Protein AF-A0A316I334-F1 (afdb_monomer)
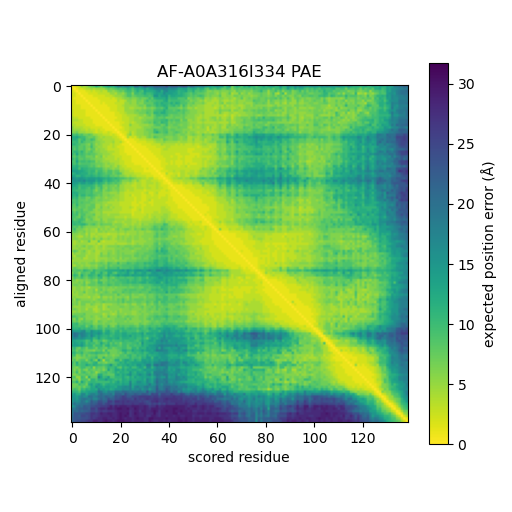
Foldseek 3Di:
DVLLLVLLVLLVVLLVVCVVVVVVQLVLLLVVLCVVCVPDDSVVSSVVSVVVSCCLSVVSNVLSVLSVVLVVVVVVLNPVSLVVLVVSLVVLCVSLVCCVVRTPDPSSVSSVVSSVSSVVVSVVCPDPVVVV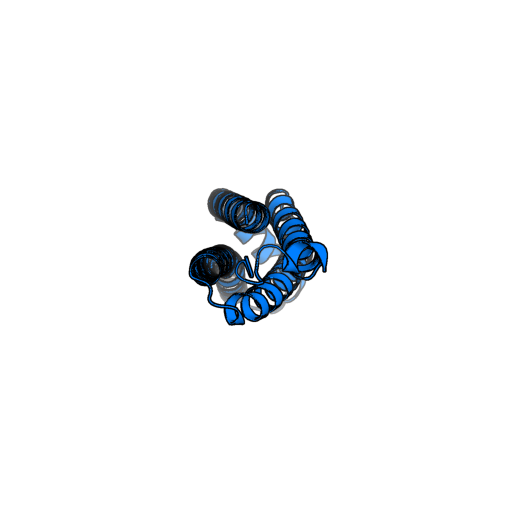VNPPDPD

Radius of gyration: 18.26 Å; Cα contacts (8 Å, |Δi|>4): 128; chains: 1; bounding box: 44×23×60 Å

pLDDT: mean 75.04, std 10.27, 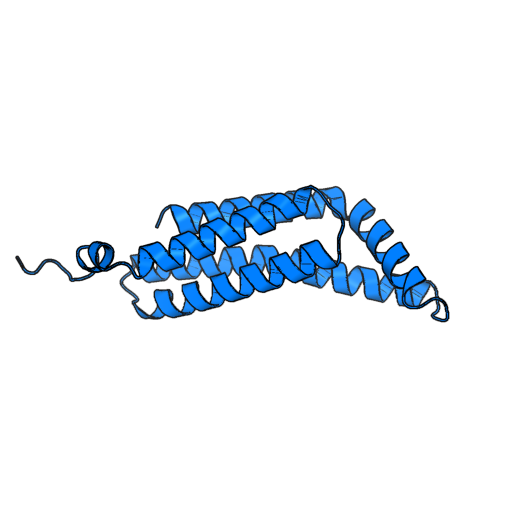range [43.06, 90.5]

Organism: NCBI:txid531938

Secondary structure (DSSP, 8-state):
-HHHHHHHHHHHHHHHHHHHTHHHHHHHHHHHHHHH-TTS-HHHHHHHHHHHHHHHHHHHHHHHHHHHHHHHHHHTT-TTHHHHHHHHHHHHHHHHHHHHHH---TTHHHHHHHHHHHHHHHHHHHSGGGGTTTS----

Solvent-accessible surface area (backbone atoms only — not comparable to full-atom values): 7290 Å² total; per-residue (Å²): 110,68,46,52,54,50,16,27,51,38,25,38,52,24,39,52,54,43,58,75,44,40,69,61,54,44,54,54,35,31,53,52,41,42,70,77,42,72,86,58,57,70,72,57,40,45,52,51,26,51,52,51,51,49,51,55,57,50,47,45,46,52,49,24,51,50,48,52,52,30,52,54,40,39,76,72,68,38,69,69,30,57,60,52,45,46,53,47,31,53,50,39,40,53,50,31,52,52,47,58,74,68,43,98,50,81,50,50,54,37,34,47,51,17,24,54,37,28,48,51,37,42,55,56,67,70,35,75,79,49,42,69,82,68,51,72,80,90,120

Structure (mmCIF, N/CA/C/O backbone):
data_AF-A0A316I334-F1
#
_entry.id   AF-A0A316I334-F1
#
loop_
_atom_site.group_PDB
_atom_site.id
_atom_site.type_symbol
_atom_site.label_atom_id
_atom_site.label_alt_id
_atom_site.label_comp_id
_atom_site.label_asym_id
_atom_site.label_entity_id
_atom_site.label_seq_id
_atom_site.pdbx_PDB_ins_code
_atom_site.Cartn_x
_atom_site.Cartn_y
_atom_site.Cartn_z
_atom_site.occupancy
_atom_site.B_iso_or_equiv
_atom_site.auth_seq_id
_atom_site.auth_comp_id
_atom_site.auth_asym_id
_atom_site.auth_atom_id
_atom_site.pdbx_PDB_model_num
ATOM 1 N N . MET A 1 1 ? 9.964 2.288 -16.079 1.00 63.69 1 MET A N 1
ATOM 2 C CA . MET A 1 1 ? 10.845 2.930 -15.078 1.00 63.69 1 MET A CA 1
ATOM 3 C C . MET A 1 1 ? 10.067 3.981 -14.309 1.00 63.69 1 MET A C 1
ATOM 5 O O . MET A 1 1 ? 9.687 3.687 -13.189 1.00 63.69 1 MET A O 1
ATOM 9 N N . TRP A 1 2 ? 9.693 5.097 -14.941 1.00 71.44 2 TRP A N 1
ATOM 10 C CA . TRP A 1 2 ? 8.895 6.163 -14.319 1.00 71.44 2 TRP A CA 1
ATOM 11 C C . TRP A 1 2 ? 7.613 5.693 -13.620 1.00 71.44 2 TRP A C 1
ATOM 13 O O . TRP A 1 2 ? 7.351 6.136 -12.513 1.00 71.44 2 TRP A O 1
ATOM 23 N N . LEU A 1 3 ? 6.866 4.747 -14.204 1.00 70.06 3 LEU A N 1
ATOM 24 C CA . LEU A 1 3 ? 5.644 4.209 -13.585 1.00 70.06 3 LEU A CA 1
ATOM 25 C C . LEU A 1 3 ? 5.888 3.565 -12.212 1.00 70.06 3 LEU A C 1
ATOM 27 O O . LEU A 1 3 ? 5.101 3.776 -11.302 1.00 70.06 3 LEU A O 1
ATOM 31 N N . TRP A 1 4 ? 6.996 2.839 -12.040 1.00 68.75 4 TRP A N 1
ATOM 32 C CA . TRP A 1 4 ? 7.342 2.236 -10.751 1.00 68.75 4 TRP A CA 1
ATOM 33 C C . TRP A 1 4 ? 7.739 3.290 -9.718 1.00 68.75 4 TRP A C 1
ATOM 35 O O . TRP A 1 4 ? 7.354 3.204 -8.559 1.00 68.75 4 TRP A O 1
ATOM 45 N N . THR A 1 5 ? 8.474 4.321 -10.141 1.00 70.06 5 THR A N 1
ATOM 46 C CA . THR A 1 5 ? 8.822 5.445 -9.264 1.00 70.06 5 THR A CA 1
ATOM 47 C C . THR A 1 5 ? 7.578 6.226 -8.847 1.00 70.06 5 THR A C 1
ATOM 49 O O . THR A 1 5 ? 7.443 6.576 -7.681 1.00 70.06 5 THR A O 1
ATOM 52 N N . ILE A 1 6 ? 6.653 6.472 -9.778 1.00 73.06 6 ILE A N 1
ATOM 53 C CA . ILE A 1 6 ? 5.382 7.148 -9.499 1.00 73.06 6 ILE A CA 1
ATOM 54 C C . ILE A 1 6 ? 4.536 6.303 -8.543 1.00 73.06 6 ILE A C 1
ATOM 56 O O . ILE A 1 6 ? 4.036 6.852 -7.568 1.00 73.06 6 ILE A O 1
ATOM 60 N N . ALA A 1 7 ? 4.423 4.987 -8.767 1.00 71.81 7 ALA A N 1
ATOM 61 C CA . ALA A 1 7 ? 3.714 4.083 -7.859 1.00 71.81 7 ALA A CA 1
ATOM 62 C C . ALA A 1 7 ? 4.276 4.174 -6.432 1.00 71.81 7 ALA A C 1
ATOM 64 O O . ALA A 1 7 ? 3.527 4.462 -5.500 1.00 71.81 7 ALA A O 1
ATOM 65 N N . ALA A 1 8 ? 5.599 4.063 -6.279 1.00 72.25 8 ALA A N 1
ATOM 66 C CA . ALA A 1 8 ? 6.256 4.161 -4.980 1.00 72.25 8 ALA A CA 1
ATOM 67 C C . ALA A 1 8 ? 6.052 5.532 -4.308 1.00 72.25 8 ALA A C 1
ATOM 69 O O . ALA A 1 8 ? 5.782 5.596 -3.110 1.00 72.25 8 ALA A O 1
ATOM 70 N N . VAL A 1 9 ? 6.140 6.637 -5.060 1.00 78.31 9 VAL A N 1
ATOM 71 C CA . VAL A 1 9 ? 5.915 7.993 -4.526 1.00 78.31 9 VAL A CA 1
ATOM 72 C C . VAL A 1 9 ? 4.468 8.180 -4.079 1.00 78.31 9 VAL A C 1
ATOM 74 O O . VAL A 1 9 ? 4.235 8.681 -2.981 1.00 78.31 9 VAL A O 1
ATOM 77 N N . VAL A 1 10 ? 3.495 7.756 -4.889 1.00 78.06 10 VAL A N 1
ATOM 78 C CA . VAL A 1 10 ? 2.071 7.830 -4.534 1.00 78.06 10 VAL A CA 1
ATOM 79 C C . VAL A 1 10 ? 1.789 6.974 -3.300 1.00 78.06 10 VAL A C 1
ATOM 81 O O . VAL A 1 10 ? 1.088 7.424 -2.395 1.00 78.06 10 VAL A O 1
ATOM 84 N N . GLN A 1 11 ? 2.379 5.783 -3.205 1.00 76.56 11 GLN A N 1
ATOM 85 C CA . GLN A 1 11 ? 2.224 4.906 -2.046 1.00 76.56 11 GLN A CA 1
ATOM 86 C C . GLN A 1 11 ? 2.831 5.508 -0.773 1.00 76.56 11 GLN A C 1
ATOM 88 O O . GLN A 1 11 ? 2.193 5.477 0.281 1.00 76.56 11 GLN A O 1
ATOM 93 N N . LEU A 1 12 ? 4.019 6.115 -0.861 1.00 77.00 12 LEU A N 1
ATOM 94 C CA . LEU A 1 12 ? 4.650 6.819 0.260 1.00 77.00 12 LEU A CA 1
ATOM 95 C C . LEU A 1 12 ? 3.833 8.034 0.699 1.00 77.00 12 LEU A C 1
ATOM 97 O O . LEU A 1 12 ? 3.592 8.196 1.892 1.00 77.00 12 LEU A O 1
ATOM 101 N N . ALA A 1 13 ? 3.365 8.853 -0.245 1.00 79.62 13 ALA A N 1
ATOM 102 C CA . ALA A 1 13 ? 2.538 10.018 0.056 1.00 79.62 13 ALA A CA 1
ATOM 103 C C . ALA A 1 13 ? 1.216 9.610 0.724 1.00 79.62 13 ALA A C 1
ATOM 105 O O . ALA A 1 13 ? 0.836 10.188 1.736 1.00 79.62 13 ALA A O 1
ATOM 106 N N . SER A 1 14 ? 0.560 8.564 0.217 1.00 75.94 14 SER A N 1
ATOM 107 C CA . SER A 1 14 ? -0.674 8.025 0.808 1.00 75.94 14 SER A CA 1
ATOM 108 C C . SER A 1 14 ? -0.438 7.482 2.215 1.00 75.94 14 SER A C 1
ATOM 110 O O . SER A 1 14 ? -1.221 7.754 3.118 1.00 75.94 14 SER A O 1
ATOM 112 N N . SER A 1 15 ? 0.671 6.767 2.424 1.00 74.44 15 SER A N 1
ATOM 113 C CA . SER A 1 15 ? 1.041 6.236 3.742 1.00 74.44 15 SER A CA 1
ATOM 114 C C . SER A 1 15 ? 1.360 7.359 4.734 1.00 74.44 15 SER A C 1
ATOM 116 O O . SER A 1 15 ? 0.961 7.288 5.891 1.00 74.44 15 SER A O 1
ATOM 118 N N . ALA A 1 16 ? 2.037 8.421 4.286 1.00 79.25 16 ALA A N 1
ATOM 119 C CA . ALA A 1 16 ? 2.326 9.593 5.108 1.00 79.25 16 ALA A CA 1
ATOM 120 C C . ALA A 1 16 ? 1.046 10.348 5.495 1.00 79.25 16 ALA A C 1
ATOM 122 O O . ALA A 1 16 ? 0.880 10.710 6.656 1.00 79.25 16 ALA A O 1
ATOM 123 N N . LEU A 1 17 ? 0.118 10.531 4.553 1.00 79.06 17 LEU A N 1
ATOM 124 C CA . LEU A 1 17 ? -1.187 11.137 4.828 1.00 79.06 17 LEU A CA 1
ATOM 125 C C . LEU A 1 17 ? -2.016 10.281 5.795 1.00 79.06 17 LEU A C 1
ATOM 127 O O . LEU A 1 17 ? -2.592 10.815 6.737 1.00 79.06 17 LEU A O 1
ATOM 131 N N . ALA A 1 18 ? -2.011 8.957 5.627 1.00 72.81 18 ALA A N 1
ATOM 132 C CA . ALA A 1 18 ? -2.682 8.040 6.545 1.00 72.81 18 ALA A CA 1
ATOM 133 C C . ALA A 1 18 ? -2.061 8.062 7.956 1.00 72.81 18 ALA A C 1
ATOM 135 O O . ALA A 1 18 ? -2.780 7.962 8.944 1.00 72.81 18 ALA A O 1
ATOM 136 N N . LEU A 1 19 ? -0.742 8.253 8.077 1.00 76.38 19 LEU A N 1
ATOM 137 C CA . LEU A 1 19 ? -0.079 8.451 9.372 1.00 76.38 19 LEU A CA 1
ATOM 138 C C . LEU A 1 19 ? -0.507 9.759 10.049 1.00 76.38 19 LEU A C 1
ATOM 140 O O . LEU A 1 19 ? -0.686 9.774 11.266 1.00 76.38 19 LEU A O 1
ATOM 144 N N . MET A 1 20 ? -0.694 10.841 9.284 1.00 79.31 20 MET A N 1
ATOM 145 C CA . MET A 1 20 ? -1.185 12.115 9.826 1.00 79.31 20 MET A CA 1
ATOM 146 C C . MET A 1 20 ? -2.612 11.998 10.373 1.00 79.31 20 MET A C 1
ATOM 148 O O . MET A 1 20 ? -2.928 12.649 11.365 1.00 79.31 20 MET A O 1
ATOM 152 N N . ASP A 1 21 ? -3.436 11.135 9.776 1.00 80.12 21 ASP A N 1
ATOM 153 C CA . ASP A 1 21 ? -4.811 10.861 10.213 1.00 80.12 21 ASP A CA 1
ATOM 154 C C . ASP A 1 21 ? -4.930 9.622 11.127 1.00 80.12 21 ASP A C 1
ATOM 156 O O . ASP A 1 21 ? -6.012 9.084 11.375 1.00 80.12 21 ASP A O 1
ATOM 160 N N . GLY A 1 22 ? -3.800 9.147 11.666 1.00 72.62 22 GLY A N 1
ATOM 161 C CA . GLY A 1 22 ? -3.716 7.885 12.404 1.00 72.62 22 GLY A CA 1
ATOM 162 C C . GLY A 1 22 ? -4.618 7.805 13.639 1.00 72.62 22 GLY A C 1
ATOM 163 O O . GLY A 1 22 ? -5.059 6.716 13.998 1.00 72.62 22 GLY A O 1
ATOM 164 N N . GLN A 1 23 ? -4.938 8.938 14.275 1.00 78.00 23 GLN A N 1
ATOM 165 C CA . GLN A 1 23 ? -5.849 8.968 15.425 1.00 78.00 23 GLN A CA 1
ATOM 166 C C . GLN A 1 23 ? -7.307 8.698 15.034 1.00 78.00 23 GLN A C 1
ATOM 168 O O . GLN A 1 23 ? -7.996 7.977 15.752 1.00 78.00 23 GLN A O 1
ATOM 173 N N . HIS A 1 24 ? -7.772 9.239 13.903 1.00 79.50 24 HIS A N 1
ATOM 174 C CA . HIS A 1 24 ? -9.124 8.968 13.403 1.00 79.50 24 HIS A CA 1
ATOM 175 C C . HIS A 1 24 ? -9.229 7.526 12.898 1.00 79.50 24 HIS A C 1
ATOM 177 O O . HIS A 1 24 ? -10.158 6.815 13.270 1.00 79.50 24 HIS A O 1
ATOM 183 N N . LEU A 1 25 ? -8.210 7.049 12.173 1.00 77.88 25 LEU A N 1
ATOM 184 C CA . LEU A 1 25 ? -8.131 5.652 11.734 1.00 77.88 25 LEU A CA 1
ATOM 185 C C . LEU A 1 25 ? -8.149 4.670 12.908 1.00 77.88 25 LEU A C 1
ATOM 187 O O . LEU A 1 25 ? -8.802 3.633 12.828 1.00 77.88 25 LEU A O 1
ATOM 191 N N . LEU A 1 26 ? -7.448 4.982 14.003 1.00 81.56 26 LEU A N 1
ATOM 192 C CA . LEU A 1 26 ? -7.464 4.146 15.200 1.00 81.56 26 LEU A CA 1
ATOM 193 C C . LEU A 1 26 ? -8.856 4.104 15.838 1.00 81.56 26 LEU A C 1
ATOM 195 O O . LEU A 1 26 ? -9.304 3.029 16.225 1.00 81.56 26 LEU A O 1
ATOM 199 N N . ALA A 1 27 ? -9.541 5.245 15.937 1.00 83.44 27 ALA A N 1
ATOM 200 C CA . ALA A 1 27 ? -10.883 5.317 16.509 1.00 83.44 27 ALA A CA 1
ATOM 201 C C . ALA A 1 27 ? -11.901 4.504 15.692 1.00 83.44 27 ALA A C 1
ATOM 203 O O . ALA A 1 27 ? -12.652 3.714 16.270 1.00 83.44 27 ALA A O 1
ATOM 204 N N . ASP A 1 28 ? -11.871 4.630 14.364 1.00 82.25 28 ASP A N 1
ATOM 205 C CA . ASP A 1 28 ? -12.722 3.851 13.459 1.00 82.25 28 ASP A CA 1
ATOM 206 C C . ASP A 1 28 ? -12.444 2.351 13.592 1.00 82.25 28 ASP A C 1
ATOM 208 O O . ASP A 1 28 ? -13.364 1.547 13.743 1.00 82.25 28 ASP A O 1
ATOM 212 N N . LEU A 1 29 ? -11.168 1.965 13.626 1.00 80.38 29 LEU A N 1
ATOM 213 C CA . LEU A 1 29 ? -10.775 0.565 13.733 1.00 80.38 29 LEU A CA 1
ATOM 214 C C . LEU A 1 29 ? -11.145 -0.038 15.100 1.00 80.38 29 LEU A C 1
ATOM 216 O O . LEU A 1 29 ? -11.555 -1.194 15.181 1.00 80.38 29 LEU A O 1
ATOM 220 N N . VAL A 1 30 ? -11.055 0.737 16.186 1.00 86.06 30 VAL A N 1
ATOM 221 C CA . VAL A 1 30 ? -11.548 0.322 17.510 1.00 86.06 30 VAL A CA 1
ATOM 222 C C . VAL A 1 30 ? -13.063 0.123 17.488 1.00 86.06 30 VAL A C 1
ATOM 224 O O . VAL A 1 30 ? -13.548 -0.847 18.077 1.00 86.06 30 VAL A O 1
ATOM 227 N N . ALA A 1 31 ? -13.813 0.992 16.805 1.00 84.88 31 ALA A N 1
ATOM 228 C CA . ALA A 1 31 ? -15.259 0.848 16.655 1.00 84.88 31 ALA A CA 1
ATOM 229 C C . ALA A 1 31 ? -15.626 -0.413 15.853 1.00 84.88 31 ALA A C 1
ATOM 231 O O . ALA A 1 31 ? -16.506 -1.169 16.270 1.00 84.88 31 ALA A O 1
ATOM 232 N N . GLU A 1 32 ? -14.906 -0.693 14.767 1.00 82.19 32 GLU A N 1
ATOM 233 C CA . GLU A 1 32 ? -15.061 -1.901 13.946 1.00 82.19 32 GLU A CA 1
ATOM 234 C C . GLU A 1 32 ? -14.784 -3.175 14.770 1.00 82.19 32 GLU A C 1
ATOM 236 O O . GLU A 1 32 ? -15.601 -4.097 14.826 1.00 82.19 32 GLU A O 1
ATOM 241 N N . VAL A 1 33 ? -13.667 -3.207 15.508 1.00 82.75 33 VAL A N 1
ATOM 242 C CA . VAL A 1 33 ? -13.309 -4.332 16.390 1.00 82.75 33 VAL A CA 1
ATOM 243 C C . VAL A 1 33 ? -14.332 -4.491 17.517 1.00 82.75 33 VAL A C 1
ATOM 245 O O . VAL A 1 33 ? -14.658 -5.613 17.897 1.00 82.75 33 VAL A O 1
ATOM 248 N N . ALA A 1 34 ? -14.883 -3.397 18.046 1.00 87.38 34 ALA A N 1
ATOM 249 C CA . ALA A 1 34 ? -15.933 -3.453 19.058 1.00 87.38 34 ALA A CA 1
ATOM 250 C C . ALA A 1 34 ? -17.249 -4.038 18.535 1.00 87.38 34 ALA A C 1
ATOM 252 O O . ALA A 1 34 ? -17.933 -4.716 19.303 1.00 87.38 34 ALA A O 1
ATOM 253 N N . GLN A 1 35 ? -17.583 -3.823 17.260 1.00 85.81 35 GLN A N 1
ATOM 254 C CA . GLN A 1 35 ? -18.740 -4.453 16.619 1.00 85.81 35 GLN A CA 1
ATOM 255 C C . GLN A 1 35 ? -18.512 -5.946 16.360 1.00 85.81 35 GLN A C 1
ATOM 257 O O . GLN A 1 35 ? -19.411 -6.747 16.606 1.00 85.81 35 GLN A O 1
ATOM 262 N N . GLY A 1 36 ? -17.314 -6.331 15.908 1.00 82.38 36 GLY A N 1
ATOM 263 C CA . GLY A 1 36 ? -16.971 -7.733 15.643 1.00 82.38 36 GLY A CA 1
ATOM 264 C C . GLY A 1 36 ? -16.748 -8.575 16.905 1.00 82.38 36 GLY A C 1
ATOM 265 O O . GLY A 1 36 ? -17.049 -9.767 16.912 1.00 82.38 36 GLY A O 1
ATOM 266 N N . PHE A 1 37 ? -16.256 -7.961 17.986 1.00 85.25 37 PHE A N 1
ATOM 267 C CA . PHE A 1 37 ? -15.874 -8.639 19.231 1.00 85.25 37 PHE A CA 1
ATOM 268 C C . PHE A 1 37 ? -16.499 -7.978 20.474 1.00 85.25 37 PHE A C 1
ATOM 270 O O . PHE A 1 37 ? -15.779 -7.532 21.372 1.00 85.25 37 PHE A O 1
ATOM 277 N N . PRO A 1 38 ? -17.840 -7.933 20.591 1.00 87.12 38 PRO A N 1
ATOM 278 C CA . PRO A 1 38 ? -18.535 -7.195 21.648 1.00 87.12 38 PRO A CA 1
ATOM 279 C C . PRO A 1 38 ? -18.367 -7.791 23.055 1.00 87.12 38 PRO A C 1
ATOM 281 O O . PRO A 1 38 ? -18.674 -7.106 24.032 1.00 87.12 38 PRO A O 1
ATOM 284 N N . ALA A 1 39 ? -17.856 -9.019 23.179 1.00 88.38 39 ALA A N 1
ATOM 285 C CA . ALA A 1 39 ? -17.585 -9.680 24.458 1.00 88.38 39 ALA A CA 1
ATOM 286 C C . ALA A 1 39 ? -16.166 -9.422 25.010 1.00 88.38 39 ALA A C 1
ATOM 288 O O . ALA A 1 39 ? -15.915 -9.663 26.187 1.00 88.38 39 ALA A O 1
ATOM 289 N N . GLU A 1 40 ? -15.239 -8.924 24.186 1.00 87.94 40 GLU A N 1
ATOM 290 C CA . GLU A 1 40 ? -13.833 -8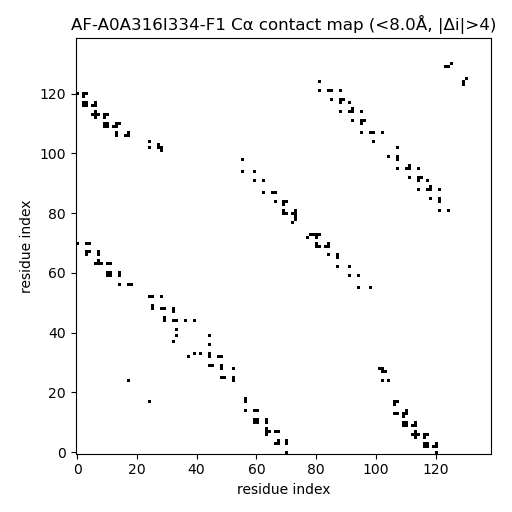.748 24.578 1.00 87.94 40 GLU A CA 1
ATOM 291 C C . GLU A 1 40 ? -13.614 -7.522 25.469 1.00 87.94 40 GLU A C 1
ATOM 293 O O . GLU A 1 40 ? -14.353 -6.543 25.383 1.00 87.94 40 GLU A O 1
ATOM 298 N N . ALA A 1 41 ? -12.564 -7.508 26.289 1.00 90.50 41 ALA A N 1
ATOM 299 C CA . ALA A 1 41 ? -12.236 -6.324 27.084 1.00 90.50 41 ALA A CA 1
ATOM 300 C C . ALA A 1 41 ? -11.845 -5.131 26.186 1.00 90.50 41 ALA A C 1
ATOM 302 O O . ALA A 1 41 ? -11.138 -5.302 25.192 1.00 90.50 41 ALA A O 1
ATOM 303 N N . ALA A 1 42 ? -12.240 -3.907 26.561 1.00 85.88 42 ALA A N 1
ATOM 304 C CA . ALA A 1 42 ? -11.939 -2.695 25.785 1.00 85.88 42 ALA A CA 1
ATOM 305 C C . ALA A 1 42 ? -10.431 -2.526 25.507 1.00 85.88 42 ALA A C 1
ATOM 307 O O . ALA A 1 42 ? -10.036 -2.263 24.374 1.00 85.88 42 ALA A O 1
ATOM 308 N N . ALA A 1 43 ? -9.586 -2.801 26.508 1.00 87.31 43 ALA A N 1
ATOM 309 C CA . ALA A 1 43 ? -8.130 -2.758 26.366 1.00 87.31 43 ALA A CA 1
ATOM 310 C C . ALA A 1 43 ? -7.582 -3.797 25.365 1.00 87.31 43 ALA A C 1
ATOM 312 O O . ALA A 1 43 ? -6.578 -3.547 24.699 1.00 87.31 43 ALA A O 1
ATOM 313 N N . THR A 1 44 ? -8.225 -4.963 25.236 1.00 86.50 44 THR A N 1
ATOM 314 C CA . THR A 1 44 ? -7.844 -5.982 24.244 1.00 86.50 44 THR A CA 1
ATOM 315 C C . THR A 1 44 ? -8.170 -5.500 22.834 1.00 86.50 44 THR A C 1
ATOM 317 O O . THR A 1 44 ? -7.326 -5.596 21.946 1.00 86.50 44 THR A O 1
ATOM 320 N N . ARG A 1 45 ? -9.357 -4.914 22.637 1.00 83.00 45 ARG A N 1
ATOM 321 C CA . ARG A 1 45 ? -9.792 -4.368 21.340 1.00 83.00 45 ARG A CA 1
ATOM 322 C C . ARG A 1 45 ? -8.88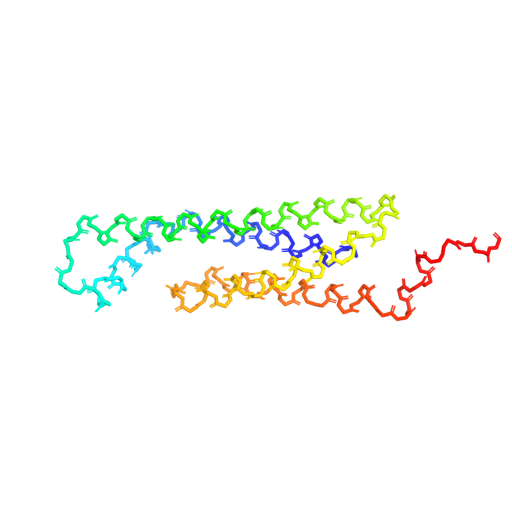5 -3.241 20.865 1.00 83.00 45 ARG A C 1
ATOM 324 O O . ARG A 1 45 ? -8.489 -3.230 19.706 1.00 83.00 45 ARG A O 1
ATOM 331 N N . GLU A 1 46 ? -8.505 -2.345 21.771 1.00 87.31 46 GLU A N 1
ATOM 332 C CA . GLU A 1 46 ? -7.581 -1.250 21.474 1.00 87.31 46 GLU A CA 1
ATOM 333 C C . GLU A 1 46 ? -6.197 -1.770 21.069 1.00 87.31 46 GLU A C 1
ATOM 335 O O . GLU A 1 46 ? -5.657 -1.350 20.050 1.00 87.31 46 GLU A O 1
ATOM 340 N N . ARG A 1 47 ? -5.642 -2.756 21.787 1.00 86.25 47 ARG A N 1
ATOM 341 C CA . ARG A 1 47 ? -4.358 -3.380 21.413 1.00 86.25 47 ARG A CA 1
ATOM 342 C C . ARG A 1 47 ? -4.408 -4.046 20.042 1.00 86.25 47 ARG A C 1
ATOM 344 O O . ARG A 1 47 ? -3.458 -3.909 19.273 1.00 86.25 47 ARG A O 1
ATOM 351 N N . VAL A 1 48 ? -5.494 -4.757 19.739 1.00 83.56 48 VAL A N 1
ATOM 352 C CA . VAL A 1 48 ? -5.700 -5.376 18.422 1.00 83.56 48 VAL A CA 1
ATOM 353 C C . VAL A 1 48 ? -5.787 -4.300 17.344 1.00 83.56 48 VAL A C 1
ATOM 355 O O . VAL A 1 48 ? -5.094 -4.408 16.337 1.00 83.56 48 VAL A O 1
ATOM 358 N N . ALA A 1 49 ? -6.556 -3.235 17.573 1.00 82.62 49 ALA A N 1
ATOM 359 C CA . ALA A 1 49 ? -6.674 -2.129 16.632 1.00 82.62 49 ALA A CA 1
ATOM 360 C C . ALA A 1 49 ? -5.319 -1.442 16.380 1.00 82.62 49 ALA A C 1
ATOM 362 O O . ALA A 1 49 ? -4.929 -1.255 15.232 1.00 82.62 49 ALA A O 1
ATOM 363 N N . VAL A 1 50 ? -4.539 -1.155 17.426 1.00 85.19 50 VAL A N 1
ATOM 364 C CA . VAL A 1 50 ? -3.187 -0.589 17.284 1.00 85.19 50 VAL A CA 1
ATOM 365 C C . VAL A 1 50 ? -2.264 -1.528 16.504 1.00 85.19 50 VAL A C 1
ATOM 367 O O . VAL A 1 50 ? -1.531 -1.072 15.629 1.00 85.19 50 VAL A O 1
ATOM 370 N N . ALA A 1 51 ? -2.298 -2.834 16.783 1.00 83.38 51 ALA A N 1
ATOM 371 C CA . ALA A 1 51 ? -1.468 -3.811 16.080 1.00 83.38 51 ALA A CA 1
ATOM 372 C C . ALA A 1 51 ? -1.830 -3.906 14.590 1.00 83.38 51 ALA A C 1
ATOM 374 O O . ALA A 1 51 ? -0.943 -3.910 13.736 1.00 83.38 51 ALA A O 1
ATOM 375 N N . VAL A 1 52 ? -3.126 -3.940 14.275 1.00 79.94 52 VAL A N 1
ATOM 376 C CA . VAL A 1 52 ? -3.634 -3.966 12.899 1.00 79.94 52 VAL A CA 1
ATOM 377 C C . VAL A 1 52 ? -3.273 -2.669 12.175 1.00 79.94 52 VAL A C 1
ATOM 379 O O . VAL A 1 52 ? -2.714 -2.725 11.081 1.00 79.94 52 VAL A O 1
ATOM 382 N N . LEU A 1 53 ? -3.495 -1.510 12.799 1.00 80.81 53 LEU A N 1
ATOM 383 C CA . LEU A 1 53 ? -3.140 -0.209 12.233 1.00 80.81 53 LEU A CA 1
ATOM 384 C C . LEU A 1 53 ? -1.630 -0.094 11.988 1.00 80.81 53 LEU A C 1
ATOM 386 O O . LEU A 1 53 ? -1.211 0.351 10.922 1.00 80.81 53 LEU A O 1
ATOM 390 N N . GLY A 1 54 ? -0.808 -0.551 12.934 1.00 78.88 54 GLY A N 1
ATOM 391 C CA . GLY A 1 54 ? 0.646 -0.590 12.796 1.00 78.88 54 GLY A CA 1
ATOM 392 C C . GLY A 1 54 ? 1.106 -1.499 11.656 1.00 78.88 54 GLY A C 1
ATOM 393 O O . GLY A 1 54 ? 2.003 -1.128 10.901 1.00 78.88 54 GLY A O 1
ATOM 394 N N . LEU A 1 55 ? 0.468 -2.659 11.475 1.00 80.00 55 LEU A N 1
ATOM 395 C CA . LEU A 1 55 ? 0.759 -3.558 10.359 1.00 80.00 55 LEU A CA 1
ATOM 396 C C . LEU A 1 55 ? 0.380 -2.923 9.015 1.00 80.00 55 LEU A C 1
ATOM 398 O O . LEU A 1 55 ? 1.175 -2.957 8.075 1.00 80.00 55 LEU A O 1
ATOM 402 N N . LEU A 1 56 ? -0.804 -2.317 8.923 1.00 74.25 56 LEU A N 1
ATOM 403 C CA . LEU A 1 56 ? 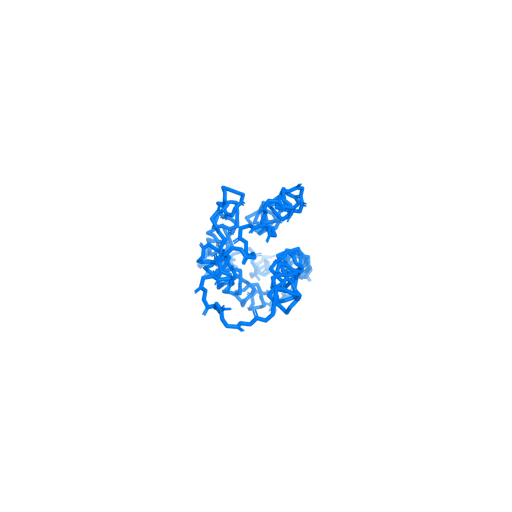-1.290 -1.649 7.714 1.00 74.25 56 LEU A CA 1
ATOM 404 C C . LEU A 1 56 ? -0.414 -0.451 7.334 1.00 74.25 56 LEU A C 1
ATOM 406 O O . LEU A 1 56 ? 0.088 -0.383 6.214 1.00 74.25 56 LEU A O 1
ATOM 410 N N . LEU A 1 57 ? -0.153 0.454 8.274 1.00 75.75 57 LEU A N 1
ATOM 411 C CA . LEU A 1 57 ? 0.675 1.634 8.023 1.00 75.75 57 LEU A CA 1
ATOM 412 C C . LEU A 1 57 ? 2.155 1.290 7.842 1.00 75.75 57 LEU A C 1
ATOM 414 O O . LEU A 1 57 ? 2.854 1.991 7.119 1.00 75.75 57 LEU A O 1
ATOM 418 N N . GLY A 1 58 ? 2.648 0.224 8.475 1.00 78.81 58 GLY A N 1
ATOM 419 C CA . GLY A 1 58 ? 4.045 -0.192 8.372 1.00 78.81 58 GLY A CA 1
ATOM 420 C C . GLY A 1 58 ? 4.373 -0.896 7.056 1.00 78.81 58 GLY A C 1
ATOM 421 O O . GLY A 1 58 ? 5.458 -0.707 6.510 1.00 78.81 58 GLY A O 1
ATOM 422 N N . THR A 1 59 ? 3.445 -1.691 6.518 1.00 78.94 59 THR A N 1
ATOM 423 C CA . THR A 1 59 ? 3.687 -2.484 5.299 1.00 78.94 59 THR A CA 1
ATOM 424 C C . THR A 1 59 ? 3.665 -1.647 4.019 1.00 78.94 59 THR A C 1
ATOM 426 O O . THR A 1 59 ? 4.451 -1.929 3.113 1.00 78.94 59 THR A O 1
ATOM 429 N N . GLY A 1 60 ? 2.864 -0.578 3.952 1.00 76.94 60 GLY A N 1
ATOM 430 C CA . GLY A 1 60 ? 2.796 0.327 2.795 1.00 76.94 60 GLY A CA 1
ATOM 431 C C . GLY A 1 60 ? 4.144 0.968 2.406 1.00 76.94 60 GLY A C 1
ATOM 432 O O . GLY A 1 60 ? 4.601 0.777 1.275 1.00 76.94 60 GLY A O 1
ATOM 433 N N . PRO A 1 61 ? 4.834 1.676 3.321 1.00 79.62 61 PRO A N 1
ATOM 434 C CA . PRO A 1 61 ? 6.159 2.248 3.081 1.00 79.62 61 PRO A CA 1
ATOM 435 C C . PRO A 1 61 ? 7.223 1.188 2.790 1.00 79.62 61 PRO A C 1
ATOM 437 O O . PRO A 1 61 ? 8.105 1.407 1.961 1.00 79.62 61 PRO A O 1
ATOM 440 N N . LEU A 1 62 ? 7.141 0.029 3.451 1.00 84.44 62 LEU A N 1
ATOM 441 C CA . LEU A 1 62 ? 8.091 -1.068 3.270 1.00 84.44 62 LEU A CA 1
ATOM 442 C C . LEU A 1 62 ? 8.021 -1.630 1.844 1.00 84.44 62 LEU A C 1
ATOM 444 O O . LEU A 1 62 ? 9.059 -1.823 1.209 1.00 84.44 62 LEU A O 1
ATOM 448 N N . LEU A 1 63 ? 6.804 -1.818 1.319 1.00 80.75 63 LEU A N 1
ATOM 449 C CA . LEU A 1 63 ? 6.568 -2.193 -0.076 1.00 80.75 63 LEU A CA 1
ATOM 450 C C . LEU A 1 63 ? 7.122 -1.140 -1.038 1.00 80.75 63 LEU A C 1
ATOM 452 O O . LEU A 1 63 ? 7.860 -1.493 -1.954 1.00 80.75 63 LEU A O 1
ATOM 456 N N . ALA A 1 64 ? 6.858 0.146 -0.796 1.00 79.19 64 ALA A N 1
ATOM 457 C CA . ALA A 1 64 ? 7.361 1.219 -1.653 1.00 79.19 64 ALA A CA 1
ATOM 458 C C . ALA A 1 64 ? 8.902 1.277 -1.691 1.00 79.19 64 ALA A C 1
ATOM 460 O O . ALA A 1 64 ? 9.500 1.467 -2.753 1.00 79.19 64 ALA A O 1
ATOM 461 N N . LEU A 1 65 ? 9.569 1.069 -0.550 1.00 84.94 65 LEU A N 1
ATOM 462 C CA . LEU A 1 65 ? 11.032 0.993 -0.473 1.00 84.94 65 LEU A CA 1
ATOM 463 C C . LEU A 1 65 ? 11.586 -0.233 -1.212 1.00 84.94 65 LEU A C 1
ATOM 465 O O . LEU A 1 65 ? 12.594 -0.125 -1.915 1.00 84.94 65 LEU A O 1
ATOM 469 N N . LEU A 1 66 ? 10.925 -1.386 -1.087 1.00 86.88 66 LEU A N 1
ATOM 470 C CA . LEU A 1 66 ? 11.269 -2.606 -1.823 1.00 86.88 66 LEU A CA 1
ATOM 471 C C . LEU A 1 66 ? 11.117 -2.414 -3.336 1.00 86.88 66 LEU A C 1
ATOM 473 O O . LEU A 1 66 ? 12.009 -2.811 -4.092 1.00 86.88 66 LEU A O 1
ATOM 477 N N . GLU A 1 67 ? 10.039 -1.769 -3.784 1.00 82.44 67 GLU A N 1
ATOM 478 C CA . GLU A 1 67 ? 9.822 -1.428 -5.191 1.00 82.44 67 GLU A CA 1
ATOM 479 C C . GLU A 1 67 ? 10.927 -0.507 -5.709 1.00 82.44 67 GLU A C 1
ATOM 481 O O . GLU A 1 67 ? 11.567 -0.828 -6.711 1.00 82.44 67 GLU A O 1
ATOM 486 N N . LEU A 1 68 ? 11.239 0.577 -4.991 1.00 81.81 68 LEU A N 1
ATOM 487 C CA . LEU A 1 68 ? 12.351 1.477 -5.316 1.00 81.81 68 LEU A CA 1
ATOM 488 C C . LEU A 1 68 ? 13.688 0.729 -5.412 1.00 81.81 68 LEU A C 1
ATOM 490 O O . LEU A 1 68 ? 14.428 0.901 -6.384 1.00 81.81 68 LEU A O 1
ATOM 494 N N . GLY A 1 69 ? 13.985 -0.148 -4.451 1.00 83.12 69 GLY A N 1
ATOM 495 C CA . GLY A 1 69 ? 15.189 -0.979 -4.464 1.00 83.12 69 GLY A CA 1
ATOM 496 C C . GLY A 1 69 ? 15.261 -1.894 -5.690 1.00 83.12 69 GLY A C 1
ATOM 497 O O . GLY A 1 69 ? 16.307 -1.997 -6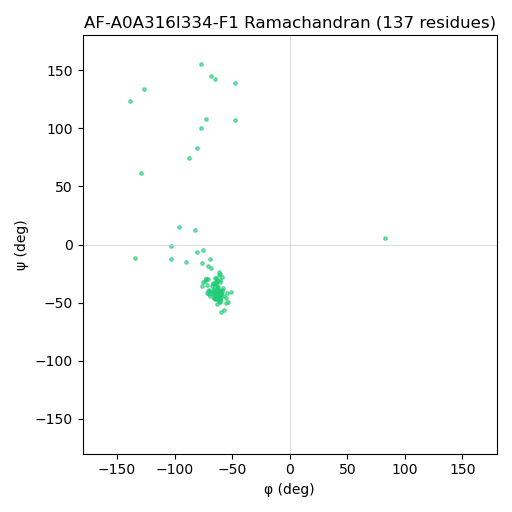.339 1.00 83.12 69 GLY A O 1
ATOM 498 N N . CYS A 1 70 ? 14.141 -2.511 -6.068 1.00 81.75 70 CYS A N 1
ATOM 499 C CA . CYS A 1 70 ? 14.069 -3.374 -7.244 1.00 81.75 70 CYS A CA 1
ATOM 500 C C . CYS A 1 70 ? 14.148 -2.589 -8.556 1.00 81.75 70 CYS A C 1
ATOM 502 O O . CYS A 1 70 ? 14.783 -3.052 -9.504 1.00 81.75 70 CYS A O 1
ATOM 504 N N . VAL A 1 71 ? 13.587 -1.380 -8.615 1.00 79.56 71 VAL A N 1
ATOM 505 C CA . VAL A 1 71 ? 13.758 -0.460 -9.748 1.00 79.56 71 VAL A CA 1
ATOM 506 C C . VAL A 1 71 ? 15.234 -0.110 -9.925 1.00 79.56 71 VAL A C 1
ATOM 508 O O . VAL A 1 71 ? 15.762 -0.224 -11.030 1.00 79.56 71 VAL A O 1
ATOM 511 N N . ILE A 1 72 ? 15.944 0.231 -8.847 1.00 81.88 72 ILE A N 1
ATOM 512 C CA . ILE A 1 72 ? 17.389 0.503 -8.897 1.00 81.88 72 ILE A CA 1
ATOM 513 C C . ILE A 1 72 ? 18.159 -0.738 -9.373 1.00 81.88 72 ILE A C 1
ATOM 515 O O . ILE A 1 72 ? 19.043 -0.630 -10.226 1.00 81.88 72 ILE A O 1
ATOM 519 N N . ALA A 1 73 ? 17.815 -1.928 -8.873 1.00 81.50 73 ALA A N 1
ATOM 520 C CA . ALA A 1 73 ? 18.430 -3.183 -9.306 1.00 81.50 73 ALA A CA 1
ATOM 521 C C . ALA A 1 73 ? 18.189 -3.465 -10.800 1.00 81.50 73 ALA A C 1
ATOM 523 O O . ALA A 1 73 ? 19.114 -3.878 -11.504 1.00 81.50 73 ALA A O 1
ATOM 524 N N . LEU A 1 74 ? 16.981 -3.190 -11.296 1.00 79.00 74 LEU A N 1
ATOM 525 C CA . LEU A 1 74 ? 16.622 -3.348 -12.702 1.00 79.00 74 LEU A CA 1
ATOM 526 C C . LEU A 1 74 ? 17.406 -2.381 -13.601 1.00 79.00 74 LEU A C 1
ATOM 528 O O . LEU A 1 74 ? 17.895 -2.802 -14.647 1.00 79.00 74 LEU A O 1
ATOM 532 N N . ASN A 1 75 ? 17.595 -1.128 -13.169 1.00 78.75 75 ASN A N 1
ATOM 533 C CA . ASN A 1 75 ? 18.451 -0.144 -13.851 1.00 78.75 75 ASN A CA 1
ATOM 534 C C . ASN A 1 75 ? 19.911 -0.594 -13.944 1.00 78.75 75 ASN A C 1
ATOM 536 O O . ASN A 1 75 ? 20.600 -0.273 -14.905 1.00 78.75 75 ASN A O 1
ATOM 540 N N . ARG A 1 76 ? 20.382 -1.378 -12.970 1.00 81.81 76 ARG A N 1
ATOM 541 C CA . ARG A 1 76 ? 21.718 -1.992 -12.981 1.00 81.81 76 ARG A CA 1
ATOM 542 C C . ARG A 1 76 ? 21.789 -3.286 -13.806 1.00 81.81 76 ARG A C 1
ATOM 544 O O . ARG A 1 76 ? 22.753 -4.034 -13.680 1.00 81.81 76 ARG A O 1
ATOM 551 N N . GLY A 1 77 ? 20.768 -3.589 -14.611 1.00 77.38 77 GLY A N 1
ATOM 552 C CA . GLY A 1 77 ? 20.732 -4.751 -15.506 1.00 77.38 77 GLY A CA 1
ATOM 553 C C . GLY A 1 77 ? 20.302 -6.068 -14.850 1.00 77.38 77 GLY A C 1
ATOM 554 O O . GLY A 1 77 ? 20.311 -7.113 -15.505 1.00 77.38 77 GLY A O 1
ATOM 555 N N . LYS A 1 78 ? 19.888 -6.067 -13.575 1.00 79.06 78 LYS A N 1
ATOM 556 C CA . LYS A 1 78 ? 19.476 -7.294 -12.876 1.00 79.06 78 LYS A CA 1
ATOM 557 C C . LYS A 1 78 ? 18.071 -7.723 -13.302 1.00 79.06 78 LYS A C 1
ATOM 559 O O . LYS A 1 78 ? 17.068 -7.226 -12.798 1.00 79.06 78 LYS A O 1
ATOM 564 N N . ARG A 1 79 ? 17.989 -8.702 -14.208 1.00 77.81 79 ARG A N 1
ATOM 565 C CA . ARG A 1 79 ? 16.717 -9.202 -14.769 1.00 77.81 79 ARG A CA 1
ATOM 566 C C . ARG A 1 79 ? 15.788 -9.859 -13.737 1.00 77.81 79 ARG A C 1
ATOM 568 O O . ARG A 1 79 ? 14.574 -9.767 -13.900 1.00 77.81 79 ARG A O 1
ATOM 575 N N . TRP A 1 80 ? 16.325 -10.449 -12.663 1.00 82.62 80 TRP A N 1
ATOM 576 C CA . TRP A 1 80 ? 15.517 -11.046 -11.584 1.00 82.62 80 TRP A CA 1
ATOM 577 C C . TRP A 1 80 ? 14.624 -10.023 -10.868 1.00 82.62 80 TRP A C 1
ATOM 579 O O . TRP A 1 80 ? 13.550 -10.380 -10.388 1.00 82.62 80 TRP A O 1
ATOM 589 N N . ALA A 1 81 ? 15.012 -8.741 -10.865 1.00 80.25 81 ALA A N 1
ATOM 590 C CA . ALA A 1 81 ? 14.239 -7.676 -10.232 1.00 80.25 81 ALA A CA 1
ATOM 591 C C . ALA A 1 81 ? 12.848 -7.506 -10.861 1.00 80.25 81 ALA A C 1
ATOM 593 O O . ALA A 1 81 ? 11.932 -7.055 -10.188 1.00 80.25 81 ALA A O 1
ATOM 594 N N . ARG A 1 82 ? 12.646 -7.922 -12.119 1.00 74.62 82 ARG A N 1
ATOM 595 C CA . ARG A 1 82 ? 11.322 -7.902 -12.764 1.00 74.62 82 ARG A CA 1
ATOM 596 C C . ARG A 1 82 ? 10.335 -8.862 -12.120 1.00 74.62 82 ARG A C 1
ATOM 598 O O . ARG A 1 82 ? 9.176 -8.510 -11.947 1.00 74.62 82 ARG A O 1
ATOM 605 N N . VAL A 1 83 ? 10.796 -10.069 -11.797 1.00 79.12 83 VAL A N 1
ATOM 606 C CA . VAL A 1 83 ? 9.951 -11.076 -11.148 1.00 79.12 83 VAL A CA 1
ATOM 607 C C . VAL A 1 83 ? 9.606 -10.600 -9.743 1.00 79.12 83 VAL A C 1
ATOM 609 O O . VAL A 1 83 ? 8.446 -10.658 -9.353 1.00 79.12 83 VAL A O 1
ATOM 612 N N . LEU A 1 84 ? 10.583 -10.035 -9.024 1.00 82.94 84 LEU A N 1
ATOM 613 C CA . LEU A 1 84 ? 10.330 -9.477 -7.699 1.00 82.94 84 LEU A CA 1
ATOM 614 C C . LEU A 1 84 ? 9.358 -8.292 -7.742 1.00 82.94 84 LEU A C 1
ATOM 616 O O . LEU A 1 84 ? 8.445 -8.237 -6.932 1.00 82.94 84 LEU A O 1
ATOM 620 N N . LEU A 1 85 ? 9.496 -7.391 -8.718 1.00 78.50 85 LEU A N 1
ATOM 621 C CA . LEU A 1 85 ? 8.557 -6.287 -8.934 1.00 78.50 85 LEU A CA 1
ATOM 622 C C . LEU A 1 85 ? 7.138 -6.783 -9.239 1.00 78.50 85 LEU A C 1
ATOM 624 O O . LEU A 1 85 ? 6.178 -6.225 -8.724 1.00 78.50 85 LEU A O 1
ATOM 628 N N . ALA A 1 86 ? 6.989 -7.852 -10.027 1.00 79.56 86 ALA A N 1
ATOM 629 C CA . ALA A 1 86 ? 5.679 -8.451 -10.278 1.00 79.56 86 ALA A CA 1
ATOM 630 C C . ALA A 1 86 ? 5.047 -9.021 -8.997 1.00 79.56 86 ALA A C 1
ATOM 632 O O . ALA A 1 86 ? 3.856 -8.824 -8.760 1.00 79.56 86 ALA A O 1
ATOM 633 N N . LEU A 1 87 ? 5.846 -9.678 -8.151 1.00 84.50 87 LEU A N 1
ATOM 634 C CA . LEU A 1 87 ? 5.391 -10.169 -6.847 1.00 84.50 87 LEU A CA 1
ATOM 635 C C . LEU A 1 87 ? 5.011 -9.017 -5.908 1.00 84.50 87 LEU A C 1
ATOM 637 O O . LEU A 1 87 ? 3.975 -9.087 -5.252 1.00 84.50 87 LEU A O 1
ATOM 641 N N . LEU A 1 88 ? 5.811 -7.948 -5.876 1.00 83.19 88 LEU A N 1
ATOM 642 C CA . LEU A 1 88 ? 5.540 -6.753 -5.074 1.00 83.19 88 LEU A CA 1
ATOM 643 C C . LEU A 1 88 ? 4.256 -6.053 -5.517 1.00 83.19 88 LEU A C 1
ATOM 645 O O . LEU A 1 88 ? 3.441 -5.730 -4.661 1.00 83.19 88 LEU A O 1
ATOM 649 N N . ALA A 1 89 ? 4.014 -5.920 -6.824 1.00 78.50 89 ALA A N 1
ATOM 650 C CA . ALA A 1 89 ? 2.759 -5.375 -7.338 1.00 78.50 89 ALA A CA 1
ATOM 651 C C . ALA A 1 89 ? 1.549 -6.228 -6.925 1.00 78.50 89 ALA A C 1
ATOM 653 O O . ALA A 1 89 ? 0.521 -5.688 -6.525 1.00 78.50 89 ALA A O 1
ATOM 654 N N . GLY A 1 90 ? 1.673 -7.561 -6.961 1.00 82.38 90 GLY A N 1
ATOM 655 C CA . GLY A 1 90 ? 0.642 -8.457 -6.429 1.00 82.38 90 GLY A CA 1
ATOM 656 C C . GLY A 1 90 ? 0.396 -8.234 -4.933 1.00 82.38 90 GLY A C 1
ATOM 657 O O . GLY A 1 90 ? -0.751 -8.118 -4.503 1.00 82.38 90 GLY A O 1
ATOM 658 N N . GLY A 1 91 ? 1.468 -8.099 -4.148 1.00 82.31 91 GLY A N 1
ATOM 659 C CA . GLY A 1 91 ? 1.395 -7.765 -2.725 1.00 82.31 91 GLY A CA 1
ATOM 660 C C . GLY A 1 91 ? 0.747 -6.404 -2.458 1.00 82.31 91 GLY A C 1
ATOM 661 O O . GLY A 1 91 ? -0.086 -6.302 -1.563 1.00 82.31 91 GLY A O 1
ATOM 662 N N . ALA A 1 92 ? 1.063 -5.385 -3.260 1.00 79.88 92 ALA A N 1
ATOM 663 C CA . ALA A 1 92 ? 0.470 -4.054 -3.169 1.00 79.88 92 ALA A CA 1
ATOM 664 C C . ALA A 1 92 ? -1.043 -4.088 -3.428 1.00 79.88 92 ALA A C 1
ATOM 666 O O . ALA A 1 92 ? -1.799 -3.496 -2.663 1.00 79.88 92 ALA A O 1
ATOM 667 N N . VAL A 1 93 ? -1.500 -4.861 -4.422 1.00 81.38 93 VAL A N 1
ATOM 668 C CA . VAL A 1 93 ? -2.936 -5.061 -4.688 1.00 81.38 93 VAL A CA 1
ATOM 669 C C . VAL A 1 93 ? -3.633 -5.722 -3.502 1.00 81.38 93 VAL A C 1
ATOM 671 O O . VAL A 1 93 ? -4.661 -5.225 -3.050 1.00 81.38 93 VAL A O 1
ATOM 674 N N . VAL A 1 94 ? -3.077 -6.814 -2.965 1.00 83.50 94 VAL A N 1
ATOM 675 C CA . VAL A 1 94 ? -3.653 -7.496 -1.792 1.00 83.50 94 VAL A CA 1
ATOM 676 C C . VAL A 1 94 ? -3.700 -6.553 -0.592 1.00 83.50 94 VAL A C 1
ATOM 678 O O . VAL A 1 94 ? -4.721 -6.462 0.086 1.00 83.50 94 VAL A O 1
ATOM 681 N N . HIS A 1 95 ? -2.624 -5.805 -0.360 1.00 77.69 95 HIS A N 1
ATOM 682 C CA . HIS A 1 95 ? -2.548 -4.813 0.702 1.00 77.69 95 HIS A CA 1
ATOM 683 C C . HIS A 1 95 ? -3.611 -3.718 0.536 1.00 77.69 95 HIS A C 1
ATOM 685 O O . HIS A 1 95 ? -4.315 -3.412 1.494 1.00 77.69 95 HIS A O 1
ATOM 691 N N . ALA A 1 96 ? -3.803 -3.190 -0.675 1.00 74.88 96 ALA A N 1
ATOM 692 C CA . ALA A 1 96 ? -4.854 -2.219 -0.968 1.00 74.88 96 ALA A CA 1
ATOM 693 C C . ALA A 1 96 ? -6.260 -2.795 -0.771 1.00 74.88 96 ALA A C 1
ATOM 695 O O . ALA A 1 96 ? -7.112 -2.111 -0.212 1.00 74.88 96 ALA A O 1
ATOM 696 N N . MET A 1 97 ? -6.508 -4.051 -1.155 1.00 79.81 97 MET A N 1
ATOM 697 C CA . MET A 1 97 ? -7.798 -4.705 -0.909 1.00 79.81 97 MET A CA 1
ATOM 698 C C . MET A 1 97 ? -8.091 -4.858 0.586 1.00 79.81 97 MET A C 1
ATOM 700 O O . MET A 1 97 ? -9.198 -4.551 1.021 1.00 79.81 97 MET A O 1
ATOM 704 N N . ILE A 1 98 ? -7.104 -5.295 1.375 1.00 76.12 98 ILE A N 1
ATOM 705 C CA . ILE A 1 98 ? -7.240 -5.429 2.833 1.00 76.12 98 ILE A CA 1
ATOM 706 C C . ILE A 1 98 ? -7.459 -4.056 3.472 1.00 76.12 98 ILE A C 1
ATOM 708 O O . ILE A 1 98 ? -8.344 -3.906 4.310 1.00 76.12 98 ILE A O 1
ATOM 712 N N . ALA A 1 99 ? -6.692 -3.049 3.056 1.00 72.62 99 ALA A N 1
ATOM 713 C CA . ALA A 1 99 ? -6.793 -1.705 3.604 1.00 72.62 99 ALA A CA 1
ATOM 714 C C . ALA A 1 99 ? -8.154 -1.068 3.307 1.00 72.62 99 ALA A C 1
ATOM 716 O O . ALA A 1 99 ? -8.799 -0.573 4.221 1.00 72.62 99 ALA A O 1
ATOM 717 N N . VAL A 1 100 ? -8.635 -1.139 2.064 1.00 72.19 100 VAL A N 1
ATOM 718 C CA . VAL A 1 100 ? -9.952 -0.603 1.679 1.00 72.19 100 VAL A CA 1
ATOM 719 C C . VAL A 1 100 ? -11.099 -1.377 2.334 1.00 72.19 100 VAL A C 1
ATOM 721 O O . VAL A 1 100 ? -12.123 -0.786 2.664 1.00 72.19 100 VAL A O 1
ATOM 724 N N . GLY A 1 101 ? -10.943 -2.690 2.526 1.00 69.19 101 GLY A N 1
ATOM 725 C CA . GLY A 1 101 ? -11.946 -3.521 3.192 1.00 69.19 101 GLY A CA 1
ATOM 726 C C . GLY A 1 101 ? -12.027 -3.304 4.705 1.00 69.19 101 GLY A C 1
ATOM 727 O O . GLY A 1 101 ? -13.099 -3.488 5.270 1.00 69.19 101 GLY A O 1
ATOM 728 N N . GLY A 1 102 ? -10.919 -2.926 5.350 1.00 64.19 102 GLY A N 1
ATOM 729 C CA . GLY A 1 102 ? -10.832 -2.763 6.806 1.00 64.19 102 GLY A CA 1
ATOM 730 C C . GLY A 1 102 ? -10.861 -1.319 7.315 1.00 64.19 102 GLY A C 1
ATOM 731 O O . GLY A 1 102 ? -10.998 -1.117 8.515 1.00 64.19 102 GLY A O 1
ATOM 732 N N . LEU A 1 103 ? -10.700 -0.317 6.446 1.00 63.41 103 LEU A N 1
ATOM 733 C CA . LEU A 1 103 ? -10.641 1.095 6.825 1.00 63.41 103 LEU A CA 1
ATOM 734 C C . LEU A 1 103 ? -11.441 1.946 5.827 1.00 63.41 103 LEU A C 1
ATOM 736 O O . LEU A 1 103 ? -11.157 1.974 4.628 1.00 63.41 103 LEU A O 1
ATOM 740 N N . ARG A 1 104 ? -12.422 2.711 6.316 1.00 63.66 104 ARG A N 1
ATOM 741 C CA . ARG A 1 104 ? -13.158 3.702 5.513 1.00 63.66 104 ARG A CA 1
ATOM 742 C C . ARG A 1 104 ? -12.434 5.046 5.520 1.00 63.66 104 ARG A C 1
ATOM 744 O O . ARG A 1 104 ? -12.873 5.992 6.157 1.00 63.66 104 ARG A O 1
ATOM 751 N N . SER A 1 105 ? -11.332 5.147 4.783 1.00 63.81 105 SER A N 1
ATOM 752 C CA . SER A 1 105 ? -10.574 6.399 4.689 1.00 63.81 105 SER A CA 1
ATOM 753 C C . SER A 1 105 ? -10.336 6.842 3.252 1.00 63.81 105 SER A C 1
ATOM 755 O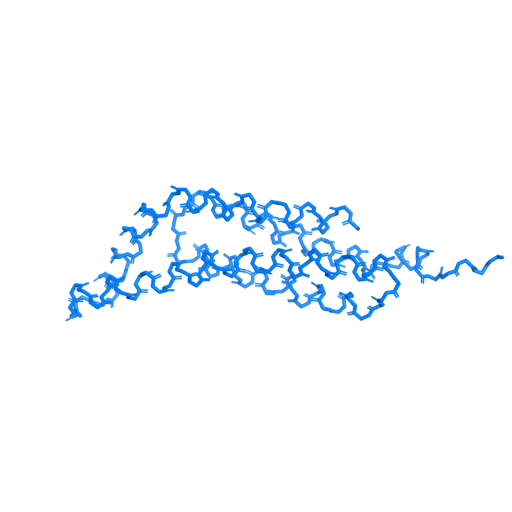 O . SER A 1 105 ? -9.905 6.061 2.403 1.00 63.81 105 SER A O 1
ATOM 757 N N . ALA A 1 106 ? -10.571 8.130 2.982 1.00 64.50 106 ALA A N 1
ATOM 758 C CA . ALA A 1 106 ? -10.321 8.745 1.678 1.00 64.50 106 ALA A CA 1
ATOM 759 C C . ALA A 1 106 ? -8.839 8.662 1.264 1.00 64.50 106 ALA A C 1
ATOM 761 O O . ALA A 1 106 ? -8.526 8.621 0.074 1.00 64.50 106 ALA A O 1
ATOM 762 N N . TYR A 1 107 ? -7.921 8.564 2.229 1.00 64.44 107 TYR A N 1
ATOM 763 C CA . TYR A 1 107 ? -6.481 8.466 1.976 1.00 64.44 107 TYR A CA 1
ATOM 764 C C . TYR A 1 107 ? -6.067 7.110 1.380 1.00 64.44 107 TYR A C 1
ATOM 766 O O . TYR A 1 107 ? -5.027 7.005 0.730 1.00 64.44 107 TYR A O 1
ATOM 774 N N . LEU A 1 108 ? -6.915 6.084 1.499 1.00 65.44 108 LEU A N 1
ATOM 775 C CA . LEU A 1 108 ? -6.684 4.758 0.916 1.00 65.44 108 LEU A CA 1
ATOM 776 C C . LEU A 1 108 ? -6.931 4.715 -0.591 1.00 65.44 108 LEU A C 1
ATOM 778 O O . LEU A 1 108 ? -6.437 3.813 -1.267 1.00 65.44 108 LEU A O 1
ATOM 782 N N . VAL A 1 109 ? -7.610 5.726 -1.144 1.00 68.75 109 VAL A N 1
ATOM 783 C CA . VAL A 1 109 ? -7.750 5.904 -2.597 1.00 68.75 109 VAL A CA 1
ATOM 784 C C . VAL A 1 109 ? -6.373 6.005 -3.251 1.00 68.75 109 VAL A C 1
ATOM 786 O O . VAL A 1 109 ? -6.148 5.421 -4.310 1.00 68.75 109 VAL A O 1
ATOM 789 N N . GLY A 1 110 ? -5.418 6.666 -2.594 1.00 62.62 110 GLY A N 1
ATOM 790 C CA . GLY A 1 110 ? -4.043 6.747 -3.074 1.00 62.62 110 GLY A CA 1
ATOM 791 C C . GLY A 1 110 ? -3.340 5.383 -3.128 1.00 62.62 110 GLY A C 1
ATOM 792 O O . GLY A 1 110 ? -2.587 5.122 -4.064 1.00 62.62 110 GLY A O 1
ATOM 793 N N . LEU A 1 111 ? -3.659 4.466 -2.209 1.00 65.44 111 LEU A N 1
ATOM 794 C CA . LEU A 1 111 ? -3.140 3.092 -2.200 1.00 65.44 111 LEU A CA 1
ATOM 795 C C . LEU A 1 111 ? -3.697 2.259 -3.366 1.00 65.44 111 LEU A C 1
ATOM 797 O O . LEU A 1 111 ? -2.965 1.504 -4.010 1.00 65.44 111 LEU A O 1
ATOM 801 N N . VAL A 1 112 ? -4.984 2.434 -3.681 1.00 74.00 112 VAL A N 1
ATOM 802 C CA . VAL A 1 112 ? -5.634 1.807 -4.845 1.00 74.00 112 VAL A CA 1
ATOM 803 C C . VAL A 1 112 ? -5.025 2.325 -6.144 1.00 74.00 112 VAL A C 1
ATOM 805 O O . VAL A 1 112 ? -4.690 1.539 -7.032 1.00 74.00 112 VAL A O 1
ATOM 808 N N . VAL A 1 113 ? -4.827 3.641 -6.245 1.00 73.19 113 VAL A N 1
ATOM 809 C CA . VAL A 1 113 ? -4.188 4.272 -7.405 1.00 73.19 113 VAL A CA 1
ATOM 810 C C . VAL A 1 113 ? -2.749 3.779 -7.564 1.00 73.19 113 VAL A C 1
ATOM 812 O O . VAL A 1 113 ? -2.377 3.366 -8.661 1.00 73.19 113 VAL A O 1
ATOM 815 N N . ALA A 1 114 ? -1.958 3.744 -6.487 1.00 67.56 114 ALA A N 1
ATOM 816 C CA . ALA A 1 114 ? -0.595 3.210 -6.510 1.00 67.56 114 ALA A CA 1
ATOM 817 C C . ALA A 1 114 ? -0.561 1.752 -6.990 1.00 67.56 114 ALA A C 1
ATOM 819 O O . ALA A 1 114 ? 0.223 1.415 -7.877 1.00 67.56 114 ALA A O 1
ATOM 820 N N . SER A 1 115 ? -1.481 0.920 -6.496 1.00 69.31 115 SER A N 1
ATOM 821 C CA . SER A 1 115 ? -1.613 -0.481 -6.912 1.00 69.31 115 SER A CA 1
ATOM 822 C C . SER A 1 115 ? -1.956 -0.610 -8.398 1.00 69.31 115 SER A C 1
ATOM 824 O O . SER A 1 115 ? -1.352 -1.411 -9.109 1.00 69.31 115 SER A O 1
ATOM 826 N N . GLY A 1 116 ? -2.876 0.215 -8.907 1.00 71.06 116 GLY A N 1
ATOM 827 C CA . GLY A 1 116 ? -3.213 0.253 -10.332 1.00 71.06 116 GLY A CA 1
ATOM 828 C C . GLY A 1 116 ? -2.021 0.649 -11.209 1.00 71.06 116 GLY A C 1
ATOM 829 O O . GLY A 1 116 ? -1.770 0.026 -12.244 1.00 71.06 116 GLY A O 1
ATOM 830 N N . ILE A 1 117 ? -1.236 1.638 -10.772 1.00 74.31 117 ILE A N 1
ATOM 831 C CA . ILE A 1 117 ? -0.012 2.065 -11.464 1.00 74.31 117 ILE A CA 1
ATOM 832 C C . ILE A 1 117 ? 1.046 0.953 -11.426 1.00 74.31 117 ILE A C 1
ATOM 834 O O . ILE A 1 117 ? 1.683 0.705 -12.450 1.00 74.31 117 ILE A O 1
ATOM 838 N N . ALA A 1 118 ? 1.208 0.246 -10.304 1.00 65.56 118 ALA A N 1
ATOM 839 C CA . ALA A 1 118 ? 2.128 -0.885 -10.184 1.00 65.56 118 ALA A CA 1
ATOM 840 C C . ALA A 1 118 ? 1.747 -2.032 -11.136 1.00 65.56 118 ALA A C 1
ATOM 842 O O . ALA A 1 118 ? 2.598 -2.541 -11.866 1.00 65.56 118 ALA A O 1
ATOM 843 N N . VAL A 1 119 ? 0.459 -2.383 -11.228 1.00 72.62 119 VAL A N 1
ATOM 844 C CA . VAL A 1 119 ? -0.044 -3.389 -12.183 1.00 72.62 119 VAL A CA 1
ATOM 845 C C . VAL A 1 119 ? 0.223 -2.968 -13.630 1.00 72.62 119 VAL A C 1
ATOM 847 O O . VAL A 1 119 ? 0.739 -3.759 -14.422 1.00 72.62 119 VAL A O 1
ATOM 850 N N . LEU A 1 120 ? -0.052 -1.710 -13.983 1.00 73.88 120 LEU A N 1
ATOM 851 C CA . LEU A 1 120 ? 0.287 -1.172 -15.304 1.00 73.88 120 LEU A CA 1
ATOM 852 C C . LEU A 1 120 ? 1.794 -1.241 -15.571 1.00 73.88 120 LEU A C 1
ATOM 854 O O . LEU A 1 120 ? 2.216 -1.622 -16.664 1.00 73.88 120 LEU A O 1
ATOM 858 N N . ALA A 1 121 ? 2.615 -0.925 -14.571 1.00 71.19 121 ALA A N 1
ATOM 859 C CA . ALA A 1 121 ? 4.064 -0.991 -14.672 1.00 71.19 121 ALA A CA 1
ATOM 860 C C . ALA A 1 121 ? 4.555 -2.427 -14.910 1.00 71.19 121 ALA A C 1
ATOM 862 O O . ALA A 1 121 ? 5.473 -2.616 -15.716 1.00 71.19 121 ALA A O 1
ATOM 863 N N . VAL A 1 122 ? 3.929 -3.437 -14.292 1.00 72.25 122 VAL A N 1
ATOM 864 C CA . VAL A 1 122 ? 4.161 -4.858 -14.601 1.00 72.25 122 VAL A CA 1
ATOM 865 C C . VAL A 1 122 ? 3.824 -5.132 -16.059 1.00 72.25 122 VAL A C 1
ATOM 867 O O . VAL A 1 122 ? 4.712 -5.529 -16.809 1.00 72.25 122 VAL A O 1
ATOM 870 N N . ILE A 1 123 ? 2.592 -4.861 -16.494 1.00 74.12 123 ILE A N 1
ATOM 871 C CA . ILE A 1 123 ? 2.129 -5.165 -17.858 1.00 74.12 123 ILE A CA 1
ATOM 872 C C . ILE A 1 123 ? 3.079 -4.563 -18.900 1.00 74.12 123 ILE A C 1
ATOM 874 O O . ILE A 1 123 ? 3.574 -5.275 -19.774 1.00 74.12 123 ILE A O 1
ATOM 878 N N . VAL A 1 124 ? 3.418 -3.278 -18.755 1.00 73.00 124 VAL A N 1
ATOM 879 C CA . VAL A 1 124 ? 4.361 -2.573 -19.637 1.00 73.00 124 VAL A CA 1
ATOM 880 C C . VAL A 1 124 ? 5.757 -3.204 -19.600 1.00 73.00 124 VAL A C 1
ATOM 882 O O . VAL A 1 124 ? 6.395 -3.342 -20.643 1.00 73.00 124 VAL A O 1
ATOM 885 N N . SER A 1 125 ? 6.235 -3.641 -18.431 1.00 64.19 125 SER A N 1
ATOM 886 C CA . SER A 1 125 ? 7.559 -4.269 -18.281 1.00 64.19 125 SER A CA 1
ATOM 887 C C . SER A 1 125 ? 7.669 -5.645 -18.955 1.00 64.19 125 SER A C 1
ATOM 889 O O . SER A 1 125 ? 8.786 -6.092 -19.235 1.00 64.19 125 SER A O 1
ATOM 891 N N . PHE A 1 126 ? 6.539 -6.302 -19.230 1.00 65.94 126 PHE A N 1
ATOM 892 C CA . PHE A 1 126 ? 6.465 -7.593 -19.920 1.00 65.94 126 PHE A CA 1
ATOM 893 C C . PHE A 1 126 ? 6.025 -7.488 -21.390 1.00 65.94 126 PHE A C 1
ATOM 895 O O . PHE A 1 126 ? 6.019 -8.503 -22.089 1.00 65.94 126 PHE A O 1
ATOM 902 N N . GLN A 1 127 ? 5.724 -6.288 -21.903 1.00 64.69 127 GLN A N 1
ATOM 903 C CA . GLN A 1 127 ? 5.375 -6.126 -23.314 1.00 64.69 127 GLN A CA 1
ATOM 904 C C . GLN A 1 127 ? 6.573 -6.371 -24.253 1.00 64.69 127 GLN A C 1
ATOM 906 O O . GLN A 1 127 ? 7.709 -6.009 -23.935 1.00 64.69 127 GLN A O 1
ATOM 911 N N . PRO A 1 128 ? 6.341 -6.947 -25.449 1.00 53.31 128 PRO A N 1
ATOM 912 C CA . PRO A 1 128 ? 7.399 -7.267 -26.408 1.00 53.31 128 PRO A CA 1
ATOM 913 C C . PRO A 1 128 ? 8.179 -6.033 -26.886 1.00 53.31 128 PRO A C 1
ATOM 915 O O . PRO A 1 128 ? 9.388 -6.129 -27.074 1.00 53.31 128 PRO A O 1
ATOM 918 N N . ALA A 1 129 ? 7.547 -4.856 -26.978 1.00 56.75 129 ALA A N 1
ATOM 919 C CA . ALA A 1 129 ? 8.231 -3.594 -27.285 1.00 56.75 129 ALA A CA 1
ATOM 920 C C . ALA A 1 129 ? 9.263 -3.197 -26.207 1.00 56.75 129 ALA A C 1
ATOM 922 O O . ALA A 1 129 ? 10.318 -2.646 -26.517 1.00 56.75 129 ALA A O 1
ATOM 923 N N . ALA A 1 130 ? 9.026 -3.570 -24.945 1.00 50.12 130 ALA A N 1
ATOM 924 C CA . ALA A 1 130 ? 9.983 -3.385 -23.862 1.00 50.12 130 ALA A CA 1
ATOM 925 C C . ALA A 1 130 ? 11.148 -4.389 -23.919 1.00 50.12 130 ALA A C 1
ATOM 927 O O . ALA A 1 130 ? 12.071 -4.269 -23.126 1.00 50.12 130 ALA A O 1
ATOM 928 N 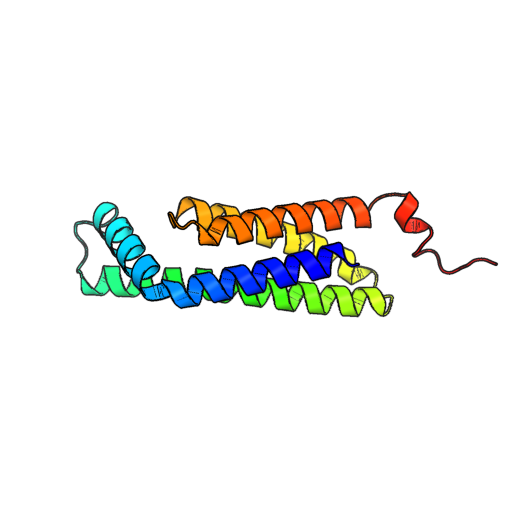N . ARG A 1 131 ? 11.172 -5.375 -24.832 1.00 51.62 131 ARG A N 1
ATOM 929 C CA . ARG A 1 131 ? 12.364 -6.221 -25.047 1.00 51.62 131 ARG A CA 1
ATOM 930 C C . ARG A 1 131 ? 13.482 -5.464 -25.766 1.00 51.62 131 ARG A C 1
ATOM 932 O O . ARG A 1 131 ? 14.641 -5.738 -25.480 1.00 51.62 131 ARG A O 1
ATOM 939 N N . VAL A 1 132 ? 13.155 -4.479 -26.607 1.00 50.34 132 VAL A N 1
ATOM 940 C CA . VAL A 1 132 ? 14.139 -3.681 -27.372 1.00 50.34 132 VAL A CA 1
ATOM 941 C C . VAL A 1 132 ? 15.028 -2.835 -26.454 1.00 50.34 132 VAL A C 1
ATOM 943 O O . VAL A 1 132 ? 16.192 -2.611 -26.747 1.00 50.34 132 VAL A O 1
ATOM 946 N N . TRP A 1 133 ? 14.512 -2.430 -25.293 1.00 46.88 133 TRP A N 1
ATOM 947 C CA . TRP A 1 133 ? 15.278 -1.707 -24.271 1.00 46.88 133 TRP A CA 1
ATOM 948 C C . TRP A 1 133 ? 16.163 -2.610 -23.385 1.00 46.88 133 TRP A C 1
ATOM 950 O O . TRP A 1 133 ? 16.890 -2.104 -22.537 1.00 46.88 133 TRP A O 1
ATOM 960 N N . PHE A 1 134 ? 16.072 -3.942 -23.516 1.00 51.56 134 PHE A N 1
ATOM 961 C CA . PHE A 1 134 ? 16.699 -4.907 -22.591 1.00 51.56 134 PHE A CA 1
ATOM 962 C C . PHE A 1 134 ? 17.433 -6.075 -23.271 1.00 51.56 134 PHE A C 1
ATOM 964 O O . PHE A 1 134 ? 18.158 -6.820 -22.596 1.00 51.56 134 PHE A O 1
ATOM 971 N N . GLY A 1 135 ? 17.257 -6.262 -24.579 1.00 47.41 135 GLY A N 1
ATOM 972 C CA . GLY A 1 135 ? 18.291 -6.837 -25.424 1.00 47.41 135 GLY A CA 1
ATOM 973 C C . GLY A 1 135 ? 19.346 -5.756 -25.567 1.00 47.41 135 GLY A C 1
ATOM 974 O O . GLY A 1 135 ? 19.066 -4.728 -26.174 1.00 47.41 135 GLY A O 1
ATOM 975 N N . GLY A 1 136 ? 20.500 -5.926 -24.918 1.00 46.84 136 GLY A N 1
ATOM 976 C CA . GLY A 1 136 ? 21.638 -5.045 -25.165 1.00 46.84 136 GLY A CA 1
ATOM 977 C C . GLY A 1 136 ? 21.817 -4.903 -26.671 1.00 46.84 136 GLY A C 1
ATOM 978 O O . GLY A 1 136 ? 21.587 -5.875 -27.388 1.00 46.84 136 GLY A O 1
ATOM 979 N N . GLY A 1 137 ? 22.119 -3.688 -27.126 1.00 43.06 137 GLY A N 1
ATOM 980 C CA . GLY A 1 137 ? 22.298 -3.414 -28.540 1.00 43.06 137 GLY A CA 1
ATOM 981 C C . GLY A 1 137 ? 23.208 -4.461 -29.170 1.00 43.06 137 GLY A C 1
ATOM 982 O O . GLY A 1 137 ? 24.409 -4.456 -28.940 1.00 43.06 137 GLY A O 1
ATOM 983 N N . GLU A 1 138 ? 22.627 -5.356 -29.959 1.00 48.62 138 GLU A N 1
ATOM 984 C CA . GLU A 1 138 ? 23.336 -5.956 -31.073 1.00 48.62 138 GLU A CA 1
ATOM 985 C C . GLU A 1 138 ? 23.275 -4.922 -32.194 1.00 48.62 138 GLU A C 1
ATOM 987 O O . GLU A 1 138 ? 22.362 -4.920 -33.022 1.00 48.62 138 GLU A O 1
ATOM 992 N N . LYS A 1 139 ? 24.207 -3.972 -32.126 1.00 43.38 139 LYS A N 1
ATOM 993 C CA . LYS A 1 139 ? 24.834 -3.317 -33.270 1.00 43.38 139 LYS A CA 1
ATOM 994 C C . LYS A 1 139 ? 26.283 -3.044 -32.912 1.00 43.38 139 LYS A C 1
ATOM 996 O O . LYS A 1 139 ? 26.497 -2.420 -31.850 1.00 43.38 139 LYS A O 1
#

Mean predicted aligned error: 9.25 Å

Sequence (139 aa):
MWLWTIAAVVQLASSALALMDGQHLLADLVAEVAQGFPAEAAATRERVAVAVLGLLLGTGPLLALLELGCVIALNRGKRWARVLLALLAGGAVVHAMIAVGGLRSAYLVGLVVASGIAVLAVIVSFQPAARVWFGGGEK